Protein AF-A0A0C2G8K6-F1 (afdb_monomer_lite)

Organism: NCBI:txid51022

Radius of gyration: 17.22 Å; chains: 1; bounding box: 44×28×48 Å

Foldseek 3Di:
DQQLQVVLLVVLVVQCVPVNLPCCLQVVLLVLLLQLLVLCLVCLVVVDCVSVVVSVSSVSSSVNSLVSVLVVQLVPDDPVCSVVSSVVSVVVVVVVCVVVVVCCPCVHQVPPVRVSVVSVVSNVVSVVSVVVVVVVVVVCCVVPPPPDPD

Sequence (150 aa):
MMIGLVVGFLVMGYFMETFGTRNTAVLVRCSLGIVGSISMMI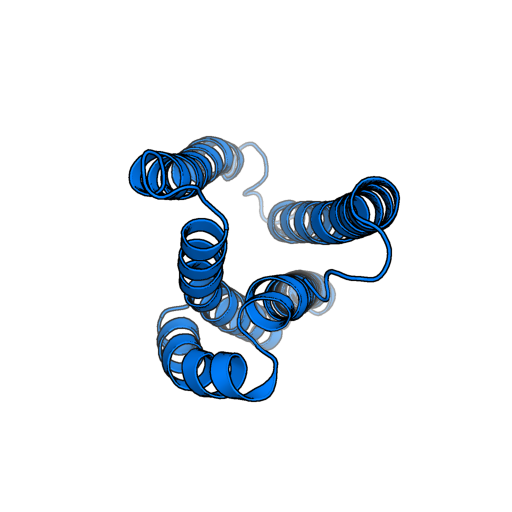SFATGRFEFFVLGHFISGVVGAFKVVLLIYVSECSPDDKRGLTSMVVNSGGVIAVLLATPVCVPGLIGSDRNWFILPATCGVVAAAHDHNEDEARAALKFYYGNNYDI

pLDDT: mean 76.35, std 10.33, range [44.78, 91.94]

Structure (mmCIF, N/CA/C/O backbone):
data_AF-A0A0C2G8K6-F1
#
_entry.id   AF-A0A0C2G8K6-F1
#
loop_
_atom_site.group_PDB
_atom_site.id
_atom_site.type_symbol
_atom_site.label_atom_id
_atom_site.label_alt_id
_atom_site.label_comp_id
_atom_site.label_asym_id
_atom_site.label_entity_id
_atom_site.label_seq_id
_atom_site.pdbx_PDB_ins_code
_atom_site.Cartn_x
_atom_site.Cartn_y
_atom_site.Cartn_z
_atom_site.occupancy
_atom_site.B_iso_or_equiv
_atom_site.auth_seq_id
_atom_site.auth_comp_id
_atom_site.auth_asym_id
_atom_site.auth_atom_id
_atom_site.pdbx_PDB_model_num
ATOM 1 N N . MET A 1 1 ? 3.474 8.449 11.033 1.00 73.81 1 MET A N 1
ATOM 2 C CA . MET A 1 1 ? 3.724 8.336 9.575 1.00 73.81 1 MET A CA 1
ATOM 3 C C . MET A 1 1 ? 4.975 9.089 9.122 1.00 73.81 1 MET A C 1
ATOM 5 O O . MET A 1 1 ? 5.821 8.452 8.517 1.00 73.81 1 MET A O 1
ATOM 9 N N . MET A 1 2 ? 5.152 10.381 9.441 1.00 85.75 2 MET A N 1
ATOM 10 C CA . MET A 1 2 ? 6.296 11.176 8.936 1.00 85.75 2 MET A CA 1
ATOM 11 C C . MET A 1 2 ? 7.677 10.596 9.275 1.00 85.75 2 MET A C 1
ATOM 13 O O . MET A 1 2 ? 8.549 10.560 8.418 1.00 85.75 2 MET A O 1
ATOM 17 N N . ILE A 1 3 ? 7.854 10.064 10.488 1.00 90.81 3 ILE A N 1
ATOM 18 C CA . ILE A 1 3 ? 9.120 9.439 10.905 1.00 90.81 3 ILE A CA 1
ATOM 19 C C . ILE A 1 3 ? 9.446 8.220 10.025 1.00 90.81 3 ILE A C 1
ATOM 21 O O . ILE A 1 3 ? 10.565 8.094 9.544 1.00 90.81 3 ILE A O 1
ATOM 25 N N . GLY A 1 4 ? 8.460 7.358 9.753 1.00 87.94 4 GLY A N 1
ATOM 26 C CA . GLY A 1 4 ? 8.644 6.197 8.874 1.00 87.94 4 GLY A CA 1
ATOM 27 C C . GLY A 1 4 ? 8.978 6.593 7.437 1.00 87.94 4 GLY A C 1
ATOM 28 O O . GLY A 1 4 ? 9.775 5.932 6.787 1.00 87.94 4 GLY A O 1
ATOM 29 N N . LEU A 1 5 ? 8.438 7.714 6.961 1.00 88.94 5 LEU A N 1
ATOM 30 C CA . LEU A 1 5 ? 8.729 8.243 5.630 1.00 88.94 5 LEU A CA 1
ATOM 31 C C . LEU A 1 5 ? 10.169 8.774 5.520 1.00 88.94 5 LEU A C 1
ATOM 33 O O . LEU A 1 5 ? 10.853 8.458 4.551 1.00 88.94 5 LEU A O 1
ATOM 37 N N . VAL A 1 6 ? 10.667 9.494 6.533 1.00 91.94 6 VAL A N 1
ATOM 38 C CA . VAL A 1 6 ? 12.075 9.942 6.585 1.00 91.94 6 VAL A CA 1
ATOM 39 C C . VAL A 1 6 ? 13.031 8.749 6.619 1.00 91.94 6 VAL A C 1
ATOM 41 O O . VAL A 1 6 ? 13.985 8.701 5.845 1.00 91.94 6 VAL A O 1
ATOM 44 N N . VAL A 1 7 ? 12.749 7.759 7.473 1.00 91.00 7 VAL A N 1
ATOM 45 C CA . VAL A 1 7 ? 13.544 6.522 7.547 1.00 91.00 7 VAL A CA 1
ATOM 46 C C . VAL A 1 7 ? 13.498 5.772 6.214 1.00 91.00 7 VAL A C 1
ATOM 48 O O . VAL A 1 7 ? 14.530 5.322 5.726 1.00 91.00 7 VAL A O 1
ATOM 51 N N . GLY A 1 8 ? 12.322 5.692 5.588 1.00 87.62 8 GLY A N 1
ATOM 52 C CA . GLY A 1 8 ? 12.142 5.052 4.291 1.00 87.62 8 GLY A CA 1
ATOM 53 C C . GLY A 1 8 ? 12.980 5.693 3.187 1.00 87.62 8 GLY A C 1
ATOM 54 O O . GLY A 1 8 ? 13.620 4.967 2.437 1.00 87.62 8 GLY A O 1
ATOM 55 N N . PHE A 1 9 ? 13.052 7.025 3.119 1.00 87.25 9 PHE A N 1
ATOM 56 C CA . PHE A 1 9 ? 13.897 7.713 2.134 1.00 87.25 9 PHE A CA 1
ATOM 57 C C . PHE A 1 9 ? 15.389 7.451 2.332 1.00 87.25 9 PHE A C 1
ATOM 59 O O . PHE A 1 9 ? 16.112 7.290 1.352 1.00 87.25 9 PHE A O 1
ATOM 66 N N . LEU A 1 10 ? 15.847 7.377 3.583 1.00 87.75 10 LEU A N 1
ATOM 67 C CA . LEU A 1 10 ? 17.248 7.089 3.888 1.00 87.75 10 LEU A CA 1
ATOM 68 C C . LEU A 1 10 ? 17.616 5.649 3.497 1.00 87.75 10 LEU A C 1
ATOM 70 O O . LEU A 1 10 ? 18.685 5.406 2.945 1.00 87.75 10 LEU A O 1
ATOM 74 N N . VAL A 1 11 ? 16.705 4.702 3.734 1.00 85.31 11 VAL A N 1
ATOM 75 C CA . VAL A 1 11 ? 16.904 3.276 3.435 1.00 85.31 11 VAL A CA 1
ATOM 76 C C . VAL A 1 11 ? 16.724 2.957 1.943 1.00 85.31 11 VAL A C 1
ATOM 78 O O . VAL A 1 11 ? 17.366 2.029 1.450 1.00 85.31 11 VAL A O 1
ATOM 81 N N . MET A 1 12 ? 15.901 3.716 1.203 1.00 81.31 12 MET A N 1
ATOM 82 C CA . MET A 1 12 ? 15.583 3.391 -0.196 1.00 81.31 12 MET A CA 1
ATOM 83 C C . MET A 1 12 ? 16.826 3.357 -1.092 1.00 81.31 12 MET A C 1
ATOM 85 O O . MET A 1 12 ? 16.933 2.465 -1.926 1.00 81.31 12 MET A O 1
ATOM 89 N N . GLY A 1 13 ? 17.766 4.295 -0.908 1.00 78.50 13 GLY A N 1
ATOM 90 C CA . GLY A 1 13 ? 18.962 4.400 -1.752 1.00 78.50 13 GLY A CA 1
ATOM 91 C C . GLY A 1 13 ? 19.841 3.155 -1.650 1.00 78.50 13 GLY A C 1
ATOM 92 O O . GLY A 1 13 ? 20.157 2.535 -2.660 1.00 78.50 13 GLY A O 1
ATOM 93 N N . TYR A 1 14 ? 20.109 2.711 -0.419 1.00 80.44 14 TYR A N 1
ATOM 94 C CA . TYR A 1 14 ? 20.888 1.500 -0.155 1.00 80.44 14 TYR A CA 1
ATOM 95 C C . TYR A 1 14 ? 20.243 0.243 -0.759 1.00 80.44 14 TYR A C 1
ATOM 97 O O . TYR A 1 14 ? 20.910 -0.618 -1.339 1.00 80.44 14 TYR A O 1
ATOM 105 N N . PHE A 1 15 ? 18.919 0.146 -0.644 1.00 74.62 15 PHE A N 1
ATOM 106 C CA . PHE A 1 15 ? 18.155 -0.972 -1.186 1.00 74.62 15 PHE A CA 1
ATOM 107 C C . PHE A 1 15 ? 18.149 -0.976 -2.723 1.00 74.62 15 PHE A C 1
ATOM 109 O O . PHE A 1 15 ? 18.308 -2.040 -3.322 1.00 74.62 15 PHE A O 1
ATOM 116 N N . MET A 1 16 ? 18.042 0.196 -3.360 1.00 72.06 16 MET A N 1
ATOM 117 C CA . MET A 1 16 ? 18.112 0.337 -4.820 1.00 72.06 16 MET A CA 1
ATOM 118 C C . MET A 1 16 ? 19.472 -0.092 -5.386 1.00 72.06 16 MET A C 1
ATOM 120 O O . MET A 1 16 ? 19.502 -0.749 -6.425 1.00 72.06 16 MET A O 1
ATOM 124 N N . GLU A 1 17 ? 20.575 0.234 -4.706 1.00 74.12 17 GLU A N 1
ATOM 125 C CA . GLU A 1 17 ? 21.929 -0.147 -5.137 1.00 74.12 17 GLU A CA 1
ATOM 126 C C . GLU A 1 17 ? 22.215 -1.646 -4.950 1.00 74.12 17 GLU A C 1
ATOM 128 O O . GLU A 1 17 ? 22.916 -2.245 -5.762 1.00 74.12 17 GLU A O 1
ATOM 133 N N . THR A 1 18 ? 21.657 -2.270 -3.907 1.00 70.75 18 THR A N 1
ATOM 134 C CA . THR A 1 18 ? 21.985 -3.663 -3.543 1.00 70.75 18 THR A CA 1
ATOM 135 C C . THR A 1 18 ? 21.126 -4.698 -4.276 1.00 70.75 18 THR A C 1
ATOM 137 O O . THR A 1 18 ? 21.628 -5.741 -4.687 1.00 70.75 18 THR A O 1
ATOM 140 N N . PHE A 1 19 ? 19.826 -4.437 -4.434 1.00 60.72 19 PHE A N 1
ATOM 141 C CA . PHE A 1 19 ? 18.854 -5.405 -4.970 1.00 60.72 19 PHE A CA 1
ATOM 142 C C . PHE A 1 19 ? 18.355 -5.050 -6.382 1.00 60.72 19 PHE A C 1
ATOM 144 O O . PHE A 1 19 ? 17.510 -5.756 -6.938 1.00 60.72 19 PHE A O 1
ATOM 151 N N . GLY A 1 20 ? 18.869 -3.959 -6.962 1.00 61.53 20 GLY A N 1
ATOM 152 C CA . GLY A 1 20 ? 18.409 -3.402 -8.231 1.00 61.53 20 GLY A CA 1
ATOM 153 C C . GLY A 1 20 ? 17.070 -2.673 -8.095 1.00 61.53 20 GLY A C 1
ATOM 154 O O . GLY A 1 20 ? 16.247 -2.975 -7.225 1.00 61.53 20 GLY A O 1
ATOM 155 N N . THR A 1 21 ? 16.819 -1.695 -8.966 1.00 62.31 21 THR A N 1
ATOM 156 C CA . THR A 1 21 ? 15.619 -0.844 -8.897 1.00 62.31 21 THR A CA 1
ATOM 157 C C . THR A 1 21 ? 14.319 -1.638 -9.029 1.00 62.31 21 THR A C 1
ATOM 159 O O . THR A 1 21 ? 13.353 -1.333 -8.332 1.00 62.31 21 THR A O 1
ATOM 162 N N . ARG A 1 22 ? 14.293 -2.708 -9.833 1.00 61.00 22 ARG A N 1
ATOM 163 C CA . ARG A 1 22 ? 13.074 -3.486 -10.096 1.00 61.00 22 ARG A CA 1
ATOM 164 C C . ARG A 1 22 ? 12.605 -4.338 -8.922 1.00 61.00 22 ARG A C 1
ATOM 166 O O . ARG A 1 22 ? 11.462 -4.211 -8.484 1.00 61.00 22 ARG A O 1
ATOM 173 N N . ASN A 1 23 ? 13.461 -5.234 -8.430 1.00 60.88 23 ASN A N 1
ATOM 174 C CA . ASN A 1 23 ? 13.072 -6.181 -7.382 1.00 60.88 23 ASN A CA 1
ATOM 175 C C . ASN A 1 23 ? 12.790 -5.452 -6.062 1.00 60.88 23 ASN A C 1
ATOM 177 O O . ASN A 1 23 ? 11.876 -5.809 -5.323 1.00 60.88 23 ASN A O 1
ATOM 181 N N . THR A 1 24 ? 13.514 -4.364 -5.822 1.00 63.03 24 THR A N 1
ATOM 182 C CA . THR A 1 24 ? 13.357 -3.508 -4.650 1.00 63.03 24 THR A CA 1
ATOM 183 C C . THR A 1 24 ? 12.075 -2.683 -4.678 1.00 63.03 24 THR A C 1
ATOM 185 O O . THR A 1 24 ? 11.367 -2.614 -3.677 1.00 63.03 24 THR A O 1
ATOM 188 N N . ALA A 1 25 ? 11.747 -2.045 -5.807 1.00 63.44 25 ALA A N 1
ATOM 189 C CA . ALA A 1 25 ? 10.576 -1.170 -5.886 1.00 63.44 25 ALA A CA 1
ATOM 190 C C . ALA A 1 25 ? 9.264 -1.923 -5.652 1.00 63.44 25 ALA A C 1
ATOM 192 O O . ALA A 1 25 ? 8.315 -1.363 -5.100 1.00 63.44 25 ALA A O 1
ATOM 193 N N . VAL A 1 26 ? 9.221 -3.177 -6.100 1.00 67.12 26 VAL A N 1
ATOM 194 C CA . VAL A 1 26 ? 7.999 -3.973 -6.164 1.00 67.12 26 VAL A CA 1
ATOM 195 C C . VAL A 1 26 ? 7.911 -4.936 -4.980 1.00 67.12 26 VAL A C 1
ATOM 197 O O . VAL A 1 26 ? 7.019 -4.799 -4.145 1.00 67.12 26 VAL A O 1
ATOM 200 N N . LEU A 1 27 ? 8.883 -5.838 -4.821 1.00 71.62 27 LEU A N 1
ATOM 201 C CA . LEU A 1 27 ? 8.808 -6.931 -3.844 1.00 71.62 27 LEU A CA 1
ATOM 202 C C . LEU A 1 27 ? 8.963 -6.426 -2.400 1.00 71.62 27 LEU A C 1
ATOM 204 O O . LEU A 1 27 ? 8.198 -6.803 -1.509 1.00 71.62 27 LEU A O 1
ATOM 208 N N . VAL A 1 28 ? 9.902 -5.504 -2.157 1.00 78.31 28 VAL A N 1
ATOM 209 C CA . VAL A 1 28 ? 10.089 -4.900 -0.821 1.00 78.31 28 VAL A CA 1
ATOM 210 C C . VAL A 1 28 ? 8.884 -4.037 -0.450 1.00 78.31 28 VAL A C 1
ATOM 212 O O . VAL A 1 28 ? 8.437 -4.040 0.694 1.00 78.31 28 VAL A O 1
ATOM 215 N N . ARG A 1 29 ? 8.285 -3.338 -1.417 1.00 79.62 29 ARG A N 1
ATOM 216 C CA . ARG A 1 29 ? 7.093 -2.528 -1.163 1.00 79.62 29 ARG A CA 1
ATOM 217 C C . ARG A 1 29 ? 5.868 -3.383 -0.830 1.00 79.62 29 ARG A C 1
ATOM 219 O O . ARG A 1 29 ? 5.174 -3.063 0.137 1.00 79.62 29 ARG A O 1
ATOM 226 N N . CYS A 1 30 ? 5.590 -4.426 -1.613 1.00 77.75 30 CYS A N 1
ATOM 227 C CA . CYS A 1 30 ? 4.441 -5.310 -1.393 1.00 77.75 30 CYS A CA 1
ATOM 228 C C . CYS A 1 30 ? 4.564 -6.043 -0.054 1.00 77.75 30 CYS A C 1
ATOM 230 O O . CYS A 1 30 ? 3.638 -5.996 0.758 1.00 77.75 30 CYS A O 1
ATOM 232 N N . SER A 1 31 ? 5.741 -6.602 0.243 1.00 82.81 31 SER A N 1
ATOM 233 C CA . SER A 1 31 ? 6.000 -7.268 1.526 1.00 82.81 31 SER A CA 1
ATOM 234 C C . SER A 1 31 ? 5.853 -6.321 2.725 1.00 82.81 31 SER A C 1
ATOM 236 O O . SER A 1 31 ? 5.139 -6.648 3.674 1.00 82.81 31 SER A O 1
ATOM 238 N N . LEU A 1 32 ? 6.422 -5.109 2.675 1.00 84.31 32 LEU A N 1
ATOM 239 C CA . LEU A 1 32 ? 6.238 -4.106 3.734 1.00 84.31 32 LEU A CA 1
ATOM 240 C C . LEU A 1 32 ? 4.772 -3.656 3.873 1.00 84.31 32 LEU A C 1
ATOM 242 O O . LEU A 1 32 ? 4.311 -3.399 4.986 1.00 84.31 32 LEU A O 1
ATOM 246 N N . GLY A 1 33 ? 4.023 -3.585 2.769 1.00 83.81 33 GLY A N 1
ATOM 247 C CA . GLY A 1 33 ? 2.591 -3.276 2.772 1.00 83.81 33 GLY A CA 1
ATOM 248 C C . GLY A 1 33 ? 1.758 -4.343 3.484 1.00 83.81 33 GLY A C 1
ATOM 249 O O . GLY A 1 33 ? 0.921 -4.009 4.328 1.00 83.81 33 GLY A O 1
ATOM 250 N N . ILE A 1 34 ? 2.035 -5.618 3.204 1.00 84.88 34 ILE A N 1
ATOM 251 C CA . ILE A 1 34 ? 1.376 -6.763 3.847 1.00 84.88 34 ILE A CA 1
ATOM 252 C C . ILE A 1 34 ? 1.692 -6.781 5.347 1.00 84.88 34 ILE A C 1
ATOM 254 O O . ILE A 1 34 ? 0.776 -6.850 6.167 1.00 84.88 34 ILE A O 1
ATOM 258 N N . VAL A 1 35 ? 2.966 -6.626 5.726 1.00 88.12 35 VAL A N 1
ATOM 259 C CA . VAL A 1 35 ? 3.376 -6.572 7.141 1.00 88.12 35 VAL A CA 1
ATOM 260 C C . VAL A 1 35 ? 2.714 -5.391 7.863 1.00 88.12 35 VAL A C 1
ATOM 262 O O . VAL A 1 35 ? 2.218 -5.547 8.981 1.00 88.12 35 VAL A O 1
ATOM 265 N N . GLY A 1 36 ? 2.637 -4.224 7.216 1.00 85.12 36 GLY A N 1
ATOM 266 C CA . GLY A 1 36 ? 1.945 -3.050 7.749 1.00 85.12 36 GLY A CA 1
ATOM 267 C C . GLY A 1 36 ? 0.457 -3.309 8.002 1.00 85.12 36 GLY A C 1
ATOM 268 O O . GLY A 1 36 ? -0.033 -3.029 9.098 1.00 85.12 36 GLY A O 1
ATOM 269 N N . SER A 1 37 ? -0.244 -3.911 7.040 1.00 84.75 37 SER A N 1
ATOM 270 C CA . SER A 1 37 ? -1.660 -4.281 7.177 1.00 84.75 37 SER A CA 1
ATOM 271 C C . SER A 1 37 ? -1.884 -5.292 8.310 1.00 84.75 37 SER A C 1
ATOM 273 O O . SER A 1 37 ? -2.703 -5.045 9.200 1.00 84.75 37 SER A O 1
ATOM 275 N N . ILE A 1 38 ? -1.089 -6.367 8.359 1.00 86.69 38 ILE A N 1
ATOM 276 C CA . ILE A 1 38 ? -1.181 -7.400 9.402 1.00 86.69 38 ILE A CA 1
ATOM 277 C C . ILE A 1 38 ? -0.932 -6.800 10.792 1.00 86.69 38 ILE A C 1
ATOM 279 O O . ILE A 1 38 ? -1.654 -7.113 11.738 1.00 86.69 38 ILE A O 1
ATOM 283 N N . SER A 1 39 ? 0.043 -5.897 10.929 1.00 84.69 39 SER A N 1
ATOM 284 C CA . SER A 1 39 ? 0.330 -5.247 12.215 1.00 84.69 39 SER A CA 1
ATOM 285 C C . SER A 1 39 ? -0.835 -4.376 12.713 1.00 84.69 39 SER A C 1
ATOM 287 O O . SER A 1 39 ? -1.174 -4.421 13.897 1.00 84.69 39 SER A O 1
ATOM 289 N N . MET A 1 40 ? -1.523 -3.660 11.813 1.00 83.69 40 MET A N 1
ATOM 290 C CA . MET A 1 40 ? -2.739 -2.911 12.157 1.00 83.69 40 MET A CA 1
ATOM 291 C C . MET A 1 40 ? -3.901 -3.844 12.512 1.00 83.69 40 MET A C 1
ATOM 293 O O . MET A 1 40 ? -4.651 -3.563 13.448 1.00 83.69 40 MET A O 1
ATOM 297 N N . MET A 1 41 ? -4.024 -4.975 11.814 1.00 83.19 41 MET A N 1
ATOM 298 C CA . MET A 1 41 ? -5.034 -5.994 12.101 1.00 83.19 41 MET A CA 1
ATOM 299 C C . MET A 1 41 ? -4.833 -6.623 13.492 1.00 83.19 41 MET A C 1
ATOM 301 O O . MET A 1 41 ? -5.775 -6.727 14.281 1.00 83.19 41 MET A O 1
ATOM 305 N N . ILE A 1 42 ? -3.593 -6.973 13.840 1.00 84.12 42 ILE A N 1
ATOM 306 C CA . ILE A 1 42 ? -3.229 -7.538 15.150 1.00 84.12 42 ILE A CA 1
ATOM 307 C C . ILE A 1 42 ? -3.494 -6.550 16.294 1.00 84.12 42 ILE A C 1
ATOM 309 O O . ILE A 1 42 ? -3.865 -6.966 17.397 1.00 84.12 42 ILE A O 1
ATOM 313 N N . SER A 1 43 ? -3.364 -5.244 16.044 1.00 83.94 43 SER A N 1
ATOM 314 C CA . SER A 1 43 ? -3.693 -4.225 17.043 1.00 83.94 43 SER A CA 1
ATOM 315 C C . SER A 1 43 ? -5.164 -4.275 17.465 1.00 83.94 43 SER A C 1
ATOM 317 O O . SER A 1 43 ? -5.446 -4.191 18.660 1.00 83.94 43 SER A O 1
ATOM 319 N N . PHE A 1 44 ? -6.086 -4.505 16.523 1.00 77.56 44 PHE A N 1
ATOM 320 C CA . PHE A 1 44 ? -7.508 -4.667 16.839 1.00 77.56 44 PHE A CA 1
ATOM 321 C C . PHE A 1 44 ? -7.771 -5.926 17.676 1.00 77.56 44 PHE A C 1
ATOM 323 O O . PHE A 1 44 ? -8.527 -5.872 18.641 1.00 77.56 44 PHE A O 1
ATOM 330 N N . ALA A 1 45 ? -7.104 -7.041 17.360 1.00 78.50 45 ALA A N 1
ATOM 331 C CA . ALA A 1 45 ? -7.264 -8.296 18.099 1.00 78.50 45 ALA A CA 1
ATOM 332 C C . ALA A 1 45 ? -6.702 -8.233 19.533 1.00 78.50 45 ALA A C 1
ATOM 334 O O . ALA A 1 45 ? -7.244 -8.860 20.439 1.00 78.50 45 ALA A O 1
ATOM 335 N N . THR A 1 46 ? -5.620 -7.477 19.743 1.00 79.88 46 THR A N 1
ATOM 336 C CA . THR A 1 46 ? -4.892 -7.437 21.028 1.00 79.88 46 THR A CA 1
ATOM 337 C C . THR A 1 46 ? -5.283 -6.231 21.893 1.00 79.88 46 THR A C 1
ATOM 339 O O . THR A 1 46 ? -4.939 -6.179 23.072 1.00 79.88 46 THR A O 1
ATOM 342 N N . GLY A 1 47 ? -5.955 -5.224 21.322 1.00 75.06 47 GLY A N 1
ATOM 343 C CA . GLY A 1 47 ? -6.297 -3.969 22.007 1.00 75.06 47 GLY A CA 1
ATOM 344 C C . GLY A 1 47 ? -5.081 -3.138 22.447 1.00 75.06 47 GLY A C 1
ATOM 345 O O . GLY A 1 47 ? -5.203 -2.240 23.276 1.00 75.06 47 GLY A O 1
ATOM 346 N N . ARG A 1 48 ? -3.886 -3.448 21.927 1.00 84.94 48 ARG A N 1
ATOM 347 C CA . ARG A 1 48 ? -2.614 -2.789 22.266 1.00 84.94 48 ARG A CA 1
ATOM 348 C C . ARG A 1 48 ? -2.314 -1.694 21.247 1.00 84.94 48 ARG A C 1
ATOM 350 O O . ARG A 1 48 ? -2.241 -1.964 20.045 1.00 84.94 48 ARG A O 1
ATOM 357 N N . PHE A 1 49 ? -2.070 -0.480 21.738 1.00 84.75 49 PHE A N 1
ATOM 358 C CA . PHE A 1 49 ? -1.778 0.687 20.897 1.00 84.75 49 PHE A CA 1
ATOM 359 C C . PHE A 1 49 ? -0.409 0.604 20.196 1.00 84.75 49 PHE A C 1
ATOM 361 O O . PHE A 1 49 ? -0.215 1.211 19.148 1.00 84.75 49 PHE A O 1
ATOM 368 N N . GLU A 1 50 ? 0.542 -0.162 20.737 1.00 89.12 50 GLU A N 1
ATOM 369 C CA . GLU A 1 50 ? 1.905 -0.273 20.195 1.00 89.12 50 GLU A CA 1
ATOM 370 C C . GLU A 1 50 ? 1.905 -0.817 18.759 1.00 89.12 50 GLU A C 1
ATOM 372 O O . GLU A 1 50 ? 2.551 -0.258 17.873 1.00 89.12 50 GLU A O 1
ATOM 377 N N . PHE A 1 51 ? 1.096 -1.848 18.495 1.00 85.12 51 PHE A N 1
ATOM 378 C CA . PHE A 1 51 ? 0.944 -2.426 17.158 1.00 85.12 51 PHE A CA 1
ATOM 379 C C . PHE A 1 51 ? 0.284 -1.460 16.166 1.00 85.12 51 PHE A C 1
ATOM 381 O O . PHE A 1 51 ? 0.643 -1.448 14.989 1.00 85.12 51 PHE A O 1
ATOM 388 N N . PHE A 1 52 ? -0.620 -0.597 16.637 1.00 85.38 52 PHE A N 1
ATOM 389 C CA . PHE A 1 52 ? -1.226 0.448 15.810 1.00 85.38 52 PHE A CA 1
ATOM 390 C C . PHE A 1 52 ? -0.179 1.476 15.360 1.00 85.38 52 PHE A C 1
ATOM 392 O O . PHE A 1 52 ? -0.102 1.833 14.180 1.00 85.38 52 PHE A O 1
ATOM 399 N N . VAL A 1 53 ? 0.676 1.917 16.289 1.00 89.19 53 VAL A N 1
ATOM 400 C CA . VAL A 1 53 ? 1.765 2.862 15.999 1.00 89.19 53 VAL A CA 1
ATOM 401 C C . VAL A 1 53 ? 2.790 2.239 15.049 1.00 89.19 53 VAL A C 1
ATOM 403 O O . VAL A 1 53 ? 3.202 2.896 14.089 1.00 89.19 53 VAL A O 1
ATOM 406 N N . LEU A 1 54 ? 3.155 0.970 15.262 1.00 89.44 54 LEU A N 1
ATOM 407 C CA . LEU A 1 54 ? 4.056 0.228 14.374 1.00 89.44 54 LEU A CA 1
ATOM 408 C C . LEU A 1 54 ? 3.495 0.110 12.953 1.00 89.44 54 LEU A C 1
ATOM 410 O O . LEU A 1 54 ? 4.214 0.385 11.994 1.00 89.44 54 LEU A O 1
ATOM 414 N N . GLY A 1 55 ? 2.207 -0.196 12.795 1.00 86.81 55 GLY A N 1
ATOM 415 C CA . GLY A 1 55 ? 1.582 -0.252 11.474 1.00 86.81 55 GLY A CA 1
ATOM 416 C C . GLY A 1 55 ? 1.625 1.084 10.733 1.00 86.81 55 GLY A C 1
ATOM 417 O O . GLY A 1 55 ? 1.982 1.136 9.555 1.00 86.81 55 GLY A O 1
ATOM 418 N N . HIS A 1 56 ? 1.357 2.196 11.423 1.00 88.00 56 HIS A N 1
ATOM 419 C CA . HIS A 1 56 ? 1.487 3.536 10.835 1.00 88.00 56 HIS A CA 1
ATOM 420 C C . HIS A 1 56 ? 2.937 3.945 10.552 1.00 88.00 56 HIS A C 1
ATOM 422 O O . HIS A 1 56 ? 3.183 4.792 9.684 1.00 88.00 56 HIS A O 1
ATOM 428 N N . PHE A 1 57 ? 3.900 3.394 11.288 1.00 91.38 57 PHE A N 1
ATOM 429 C CA . PHE A 1 57 ? 5.316 3.577 11.000 1.00 91.38 57 PHE A CA 1
ATOM 430 C C . PHE A 1 57 ? 5.699 2.847 9.707 1.00 91.38 57 PHE A C 1
ATOM 432 O O . PHE A 1 57 ? 6.203 3.490 8.785 1.00 91.38 57 PHE A O 1
ATOM 439 N N . ILE A 1 58 ? 5.357 1.560 9.590 1.00 89.94 58 ILE A N 1
ATOM 440 C CA . ILE A 1 58 ? 5.629 0.733 8.402 1.00 89.94 58 ILE A CA 1
ATOM 441 C C . ILE A 1 58 ? 4.919 1.299 7.166 1.00 89.94 58 ILE A C 1
ATOM 443 O O . ILE A 1 58 ? 5.533 1.444 6.113 1.00 89.94 58 ILE A O 1
ATOM 447 N N . SER A 1 59 ? 3.660 1.723 7.299 1.00 86.50 59 SER A N 1
ATOM 448 C CA . SER A 1 59 ? 2.923 2.394 6.219 1.00 86.50 59 SER A CA 1
ATOM 449 C C . SER A 1 59 ? 3.621 3.681 5.741 1.00 86.50 59 SER A C 1
ATOM 451 O O . SER A 1 59 ? 3.634 3.976 4.547 1.00 86.50 59 SER A O 1
ATOM 453 N N . GLY A 1 60 ? 4.274 4.417 6.650 1.00 87.69 60 GLY A N 1
ATOM 454 C CA . GLY A 1 60 ? 5.119 5.561 6.295 1.00 87.69 60 GLY A CA 1
ATOM 455 C C . GLY A 1 60 ? 6.339 5.166 5.455 1.00 87.69 60 GLY A C 1
ATOM 456 O O . GLY A 1 60 ? 6.626 5.831 4.462 1.00 87.69 60 GLY A O 1
ATOM 457 N N . VAL A 1 61 ? 7.006 4.060 5.807 1.00 88.75 61 VAL A N 1
ATOM 458 C CA . VAL A 1 61 ? 8.143 3.511 5.044 1.00 88.75 61 VAL A CA 1
ATOM 459 C C . VAL A 1 61 ? 7.697 3.090 3.639 1.00 88.75 61 VAL A C 1
ATOM 461 O O . VAL A 1 61 ? 8.325 3.474 2.655 1.00 88.75 61 VAL A O 1
ATOM 464 N N . VAL A 1 62 ? 6.564 2.389 3.520 1.00 87.56 62 VAL A N 1
ATOM 465 C CA . VAL A 1 62 ? 5.958 2.010 2.225 1.00 87.56 62 VAL A CA 1
ATOM 466 C C . VAL A 1 62 ? 5.675 3.243 1.356 1.00 87.56 62 VAL A C 1
ATOM 468 O O . VAL A 1 62 ? 5.855 3.203 0.137 1.00 87.56 62 VAL A O 1
ATOM 471 N N . GLY A 1 63 ? 5.277 4.358 1.976 1.00 84.75 63 GLY A N 1
ATOM 472 C CA . GLY A 1 63 ? 5.084 5.640 1.299 1.00 84.75 63 GLY A CA 1
ATOM 473 C C . GLY A 1 63 ? 6.345 6.161 0.601 1.00 84.75 63 GLY A C 1
ATOM 474 O O . GLY A 1 63 ? 6.244 6.655 -0.520 1.00 84.75 63 GLY A O 1
ATOM 475 N N . ALA A 1 64 ? 7.528 5.995 1.201 1.00 86.50 64 ALA A N 1
ATOM 476 C CA . ALA A 1 64 ? 8.797 6.382 0.575 1.00 86.50 64 ALA A CA 1
ATOM 477 C C . ALA A 1 64 ? 9.113 5.513 -0.657 1.00 86.50 64 ALA A C 1
ATOM 479 O O . ALA A 1 64 ? 9.467 6.029 -1.718 1.00 86.50 64 ALA A O 1
ATOM 480 N N . PHE A 1 65 ? 8.864 4.202 -0.570 1.00 82.94 65 PHE A N 1
ATOM 481 C CA . PHE A 1 65 ? 9.057 3.265 -1.686 1.00 82.94 65 PHE A CA 1
ATOM 482 C C . PHE A 1 65 ? 8.131 3.534 -2.886 1.00 82.94 65 PHE A C 1
ATOM 484 O O . PHE A 1 65 ? 8.414 3.092 -4.001 1.00 82.94 65 PHE A O 1
ATOM 491 N N . LYS A 1 66 ? 7.053 4.316 -2.721 1.00 80.00 66 LYS A N 1
ATOM 492 C CA . LYS A 1 66 ? 6.233 4.780 -3.853 1.00 80.00 66 LYS A CA 1
ATOM 493 C C . LYS A 1 66 ? 7.036 5.628 -4.844 1.00 80.00 66 LYS A C 1
ATOM 495 O O . LYS A 1 66 ? 6.755 5.556 -6.038 1.00 80.00 66 LYS A O 1
ATOM 500 N N . VAL A 1 67 ? 8.033 6.381 -4.377 1.00 82.31 67 VAL A N 1
ATOM 501 C CA . VAL A 1 67 ? 8.916 7.173 -5.249 1.00 82.31 67 VAL A CA 1
ATOM 502 C C . VAL A 1 67 ? 9.803 6.261 -6.095 1.00 82.31 67 VAL A C 1
ATOM 504 O O . VAL A 1 67 ? 9.931 6.483 -7.294 1.00 82.31 67 VAL A O 1
ATOM 507 N N . VAL A 1 68 ? 10.325 5.180 -5.510 1.00 80.25 68 VAL A N 1
ATOM 508 C CA . VAL A 1 68 ? 11.121 4.176 -6.236 1.00 80.25 68 VAL A CA 1
ATOM 509 C C . VAL A 1 68 ? 10.303 3.529 -7.357 1.00 80.25 68 VAL A C 1
ATOM 511 O O . VAL A 1 68 ? 10.801 3.362 -8.465 1.00 80.25 68 VAL A O 1
ATOM 514 N N . LEU A 1 69 ? 9.018 3.244 -7.114 1.00 76.50 69 LEU A N 1
ATOM 515 C CA . LEU A 1 69 ? 8.121 2.719 -8.148 1.00 76.50 69 LEU A CA 1
ATOM 516 C C . LEU A 1 69 ? 7.921 3.707 -9.309 1.00 76.50 69 LEU A C 1
ATOM 518 O O . LEU A 1 69 ? 7.868 3.283 -10.459 1.00 76.50 69 LEU A O 1
ATOM 522 N N . LEU A 1 70 ? 7.848 5.015 -9.038 1.00 77.19 70 LEU A N 1
ATOM 523 C CA . LEU A 1 70 ? 7.784 6.028 -10.100 1.00 77.19 70 LEU A CA 1
ATOM 524 C C . LEU A 1 70 ? 9.072 6.068 -10.929 1.00 77.19 70 LEU A C 1
ATOM 526 O O . LEU A 1 70 ? 8.993 6.162 -12.153 1.00 77.19 70 LEU A O 1
ATOM 530 N N . ILE A 1 71 ? 10.234 5.958 -10.278 1.00 81.19 71 ILE A N 1
ATOM 531 C CA . ILE A 1 71 ? 11.535 5.892 -10.957 1.00 81.19 71 ILE A CA 1
ATOM 532 C C . ILE A 1 71 ? 11.579 4.654 -11.856 1.00 81.19 71 ILE A C 1
ATOM 534 O O . ILE A 1 71 ? 11.787 4.789 -13.058 1.00 81.19 71 ILE A O 1
ATOM 538 N N . TYR A 1 72 ? 11.259 3.477 -11.320 1.00 76.00 72 TYR A N 1
ATOM 539 C CA . TYR A 1 72 ? 11.237 2.229 -12.082 1.00 76.00 72 TYR A CA 1
ATOM 540 C C . TYR A 1 72 ? 10.285 2.289 -13.294 1.00 76.00 72 TYR A C 1
ATOM 542 O O . TYR A 1 72 ? 10.664 1.960 -14.417 1.00 76.00 72 TYR A O 1
ATOM 550 N N . VAL A 1 73 ? 9.059 2.789 -13.106 1.00 74.38 73 VAL A N 1
ATOM 551 C CA . VAL A 1 73 ? 8.093 2.965 -14.205 1.00 74.38 73 VAL A CA 1
ATOM 552 C C . VAL A 1 73 ? 8.610 3.948 -15.261 1.00 74.38 73 VAL A C 1
ATOM 554 O O . VAL A 1 73 ? 8.365 3.759 -16.457 1.00 74.38 73 VAL A O 1
ATOM 557 N N . SER A 1 74 ? 9.334 4.989 -14.843 1.00 75.19 74 SER A N 1
ATOM 558 C CA . SER A 1 74 ? 9.965 5.928 -15.769 1.00 75.19 74 SER A CA 1
ATOM 559 C C . SER A 1 74 ? 11.139 5.300 -16.525 1.00 75.19 74 SER A C 1
ATOM 561 O O . SER A 1 74 ? 11.305 5.597 -17.704 1.00 75.19 74 SER A O 1
ATOM 563 N N . GLU A 1 75 ? 11.902 4.385 -15.921 1.00 75.38 75 GLU A N 1
ATOM 564 C CA . GLU A 1 75 ? 12.970 3.635 -16.596 1.00 75.38 75 GLU A CA 1
ATOM 565 C C . GLU A 1 75 ? 12.420 2.690 -17.674 1.00 75.38 75 GLU A C 1
ATOM 567 O O . GLU A 1 75 ? 12.985 2.629 -18.762 1.00 75.38 75 GLU A O 1
ATOM 572 N N . CYS A 1 76 ? 11.283 2.032 -17.423 1.00 70.06 76 CYS A N 1
ATOM 573 C CA . CYS A 1 76 ? 10.647 1.127 -18.391 1.00 70.06 76 CYS A CA 1
ATOM 574 C C . CYS A 1 76 ? 9.840 1.829 -19.498 1.00 70.06 76 CYS A C 1
ATOM 576 O O . CYS A 1 76 ? 9.497 1.199 -20.498 1.00 70.06 76 CYS A O 1
ATOM 578 N N . SER A 1 77 ? 9.474 3.101 -19.319 1.00 69.19 77 SER A N 1
ATOM 579 C CA . SER A 1 77 ? 8.629 3.821 -20.280 1.00 69.19 77 SER A CA 1
ATOM 580 C C . SER A 1 77 ? 9.448 4.376 -21.454 1.00 69.19 77 SER A C 1
ATOM 582 O O . SER A 1 77 ? 10.518 4.938 -21.221 1.00 69.19 77 SER A O 1
ATOM 584 N N . PRO A 1 78 ? 8.940 4.307 -22.702 1.00 70.38 78 PRO A N 1
ATOM 585 C CA . PRO A 1 78 ? 9.613 4.895 -23.861 1.00 70.38 78 PRO A CA 1
ATOM 586 C C . PRO A 1 78 ? 9.762 6.412 -23.690 1.00 70.38 78 PRO A C 1
ATOM 588 O O . PRO A 1 78 ? 8.831 7.060 -23.203 1.00 70.38 78 PRO A O 1
ATOM 591 N N . ASP A 1 79 ? 10.904 6.970 -24.111 1.00 71.62 79 ASP A N 1
ATOM 592 C CA . ASP A 1 79 ? 11.294 8.371 -23.866 1.00 71.62 79 ASP A CA 1
ATOM 593 C C . ASP A 1 79 ? 10.211 9.400 -24.212 1.00 71.62 79 ASP A C 1
ATOM 595 O O . ASP A 1 79 ? 9.977 10.339 -23.455 1.00 71.62 79 ASP A O 1
ATOM 599 N N . ASP A 1 80 ? 9.464 9.153 -25.285 1.00 72.88 80 ASP A N 1
ATOM 600 C CA . ASP A 1 80 ? 8.399 10.028 -25.779 1.00 72.88 80 ASP A CA 1
ATOM 601 C C . ASP A 1 80 ? 7.174 10.116 -24.837 1.00 72.88 80 ASP A C 1
ATOM 603 O O . ASP A 1 80 ? 6.431 11.096 -24.848 1.00 72.88 80 ASP A O 1
ATOM 607 N N . LYS A 1 81 ? 6.956 9.110 -23.971 1.00 74.31 81 LYS A N 1
ATOM 608 C CA . LYS A 1 81 ? 5.765 9.002 -23.097 1.00 74.31 81 LYS A CA 1
ATOM 609 C C . LYS A 1 81 ? 6.075 8.890 -21.602 1.00 74.31 81 LYS A C 1
ATOM 611 O O . LYS A 1 81 ? 5.147 8.729 -20.809 1.00 74.31 81 LYS A O 1
ATOM 616 N N . ARG A 1 82 ? 7.340 9.029 -21.183 1.00 75.31 82 ARG A N 1
ATOM 617 C CA . ARG A 1 82 ? 7.763 8.922 -19.767 1.00 75.31 82 ARG A CA 1
ATOM 618 C C . ARG A 1 82 ? 6.954 9.808 -18.817 1.00 75.31 82 ARG A C 1
ATOM 620 O O . ARG A 1 82 ? 6.541 9.363 -17.744 1.00 75.31 82 ARG A O 1
ATOM 627 N N . GLY A 1 83 ? 6.701 11.053 -19.224 1.00 77.75 83 GLY A N 1
ATOM 628 C CA . GLY A 1 83 ? 5.936 12.014 -18.425 1.00 77.75 83 GLY A CA 1
ATOM 629 C C . GLY A 1 83 ? 4.486 11.580 -18.197 1.00 77.75 83 GLY A C 1
ATOM 630 O O . GLY A 1 83 ? 3.973 11.701 -17.083 1.00 77.75 83 GLY A O 1
ATOM 631 N N . LEU A 1 84 ? 3.850 10.999 -19.221 1.00 78.19 84 LEU A N 1
ATOM 632 C CA . LEU A 1 84 ? 2.470 10.519 -19.138 1.00 78.19 84 LEU A CA 1
ATOM 633 C C . LEU A 1 84 ? 2.347 9.339 -18.172 1.00 78.19 84 LEU A C 1
ATOM 635 O O . LEU A 1 84 ? 1.443 9.339 -17.339 1.00 78.19 84 LEU A O 1
ATOM 639 N N . THR A 1 85 ? 3.267 8.371 -18.215 1.00 79.00 85 THR A N 1
ATOM 640 C CA . THR A 1 85 ? 3.197 7.204 -17.322 1.00 79.00 85 THR A CA 1
ATOM 641 C C . THR A 1 85 ? 3.327 7.605 -15.849 1.00 79.00 85 THR A C 1
ATOM 643 O O . THR A 1 85 ? 2.547 7.149 -15.012 1.00 79.00 85 THR A O 1
ATOM 646 N N . SER A 1 86 ? 4.248 8.519 -15.523 1.00 78.25 86 SER A N 1
ATOM 647 C CA . SER A 1 86 ? 4.405 9.032 -14.152 1.00 78.25 86 SER A CA 1
ATOM 648 C C . SER A 1 86 ? 3.163 9.803 -13.677 1.00 78.25 86 SER A C 1
ATOM 650 O O . SER A 1 86 ? 2.673 9.593 -12.561 1.00 78.25 86 SER A O 1
ATOM 652 N N . MET A 1 87 ? 2.577 10.629 -14.553 1.00 83.06 87 MET A N 1
ATOM 653 C CA . MET A 1 87 ? 1.328 11.338 -14.263 1.00 83.06 87 MET A CA 1
ATOM 654 C C . MET A 1 87 ? 0.149 10.392 -14.025 1.00 83.06 87 MET A C 1
ATOM 656 O O . MET A 1 87 ? -0.646 10.651 -13.119 1.00 83.06 87 MET A O 1
ATOM 660 N N . VAL A 1 88 ? 0.034 9.297 -14.783 1.00 85.06 88 VAL A N 1
ATOM 661 C CA . VAL A 1 88 ? -1.030 8.296 -14.601 1.00 85.06 88 VAL A CA 1
ATOM 662 C C . VAL A 1 88 ? -0.895 7.601 -13.246 1.00 85.06 88 VAL A C 1
ATOM 664 O O . VAL A 1 88 ? -1.882 7.502 -12.517 1.00 85.06 88 VAL A O 1
ATOM 667 N N . VAL A 1 89 ? 0.315 7.192 -12.849 1.00 81.69 89 VAL A N 1
ATOM 668 C CA . VAL A 1 89 ? 0.545 6.538 -11.546 1.00 81.69 89 VAL A CA 1
ATOM 669 C C . VAL A 1 89 ? 0.271 7.492 -10.377 1.00 81.69 89 VAL A C 1
ATOM 671 O O . VAL A 1 89 ? -0.297 7.088 -9.354 1.00 81.69 89 VAL A O 1
ATOM 674 N N . ASN A 1 90 ? 0.644 8.768 -10.505 1.00 83.31 90 ASN A N 1
ATOM 675 C CA . ASN A 1 90 ? 0.339 9.761 -9.479 1.00 83.31 90 ASN A CA 1
ATOM 676 C C . ASN A 1 90 ? -1.171 10.033 -9.388 1.00 83.31 90 ASN A C 1
ATOM 678 O O . ASN A 1 90 ? -1.746 9.936 -8.303 1.00 83.31 90 ASN A O 1
ATOM 682 N N . SER A 1 91 ? -1.813 10.298 -10.527 1.00 85.62 91 SER A N 1
ATOM 683 C CA . SER A 1 91 ? -3.250 10.584 -10.614 1.00 85.62 91 SER A CA 1
ATOM 684 C C . SER A 1 91 ? -4.095 9.413 -10.117 1.00 85.62 91 SER A C 1
ATOM 686 O O . SER A 1 91 ? -5.017 9.622 -9.334 1.00 85.62 91 SER A O 1
ATOM 688 N N . GLY A 1 92 ? -3.737 8.177 -10.478 1.00 83.81 92 GLY A N 1
ATOM 689 C CA . GLY A 1 92 ? -4.402 6.971 -9.980 1.00 83.81 92 GLY A CA 1
ATOM 690 C C . GLY A 1 92 ? -4.350 6.860 -8.454 1.00 83.81 92 GLY A C 1
ATOM 691 O O . GLY A 1 92 ? -5.349 6.523 -7.823 1.00 83.81 92 GLY A O 1
ATOM 692 N N . GLY A 1 93 ? -3.222 7.236 -7.840 1.00 80.69 93 GLY A N 1
ATOM 693 C CA . GLY A 1 93 ? -3.100 7.292 -6.381 1.00 80.69 93 GLY A CA 1
ATOM 694 C C . GLY A 1 93 ? -4.024 8.328 -5.733 1.00 80.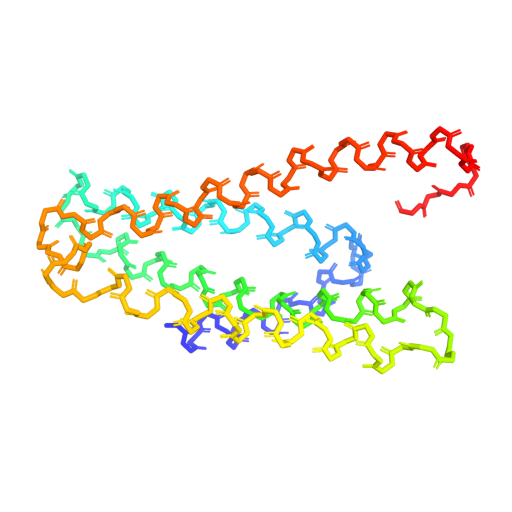69 93 GLY A C 1
ATOM 695 O O . GLY A 1 93 ? -4.637 8.041 -4.708 1.00 80.69 93 GLY A O 1
ATOM 696 N N . VAL A 1 94 ? -4.155 9.513 -6.336 1.00 85.94 94 VAL A N 1
ATOM 697 C CA . VAL A 1 94 ? -5.058 10.565 -5.839 1.00 85.94 94 VAL A CA 1
ATOM 698 C C . VAL A 1 94 ? -6.520 10.144 -5.987 1.00 85.94 94 VAL A C 1
ATOM 700 O O . VAL A 1 94 ? -7.296 10.323 -5.053 1.00 85.94 94 VAL A O 1
ATOM 703 N N . ILE A 1 95 ? -6.887 9.524 -7.112 1.00 87.06 95 ILE A N 1
ATOM 704 C CA . ILE A 1 95 ? -8.239 8.995 -7.342 1.00 87.06 95 ILE A CA 1
ATOM 705 C C . ILE A 1 95 ? -8.570 7.906 -6.314 1.00 87.06 95 ILE A C 1
ATOM 707 O O . ILE A 1 95 ? -9.650 7.931 -5.729 1.00 87.06 95 ILE A O 1
ATOM 711 N N . ALA A 1 96 ? -7.638 6.993 -6.027 1.00 83.69 96 ALA A N 1
ATOM 712 C CA . ALA A 1 96 ? -7.835 5.959 -5.012 1.00 83.69 96 ALA A CA 1
ATOM 713 C C . ALA A 1 96 ? -8.086 6.557 -3.616 1.00 83.69 96 ALA A C 1
ATOM 715 O O . ALA A 1 96 ? -9.004 6.129 -2.919 1.00 83.69 96 ALA A O 1
ATOM 716 N N . VAL A 1 97 ? -7.329 7.589 -3.224 1.00 84.50 97 VAL A N 1
ATOM 717 C CA . VAL A 1 97 ? -7.558 8.313 -1.960 1.00 84.50 97 VAL A CA 1
ATOM 718 C C . VAL A 1 97 ? -8.908 9.030 -1.967 1.00 84.50 97 VAL A C 1
ATOM 720 O O . VAL A 1 97 ? -9.633 8.986 -0.971 1.00 84.50 97 VAL A O 1
ATOM 723 N N . LEU A 1 98 ? -9.276 9.656 -3.084 1.00 87.56 98 LEU A N 1
ATOM 724 C CA . LEU A 1 98 ? -10.551 10.352 -3.230 1.00 87.56 98 LEU A CA 1
ATOM 725 C C . LEU A 1 98 ? -11.743 9.397 -3.082 1.00 87.56 98 LEU A C 1
ATOM 727 O O . LEU A 1 98 ? -12.734 9.766 -2.462 1.00 87.56 98 LEU A O 1
ATOM 731 N N . LEU A 1 99 ? -11.629 8.165 -3.584 1.00 85.75 99 LEU A N 1
ATOM 732 C CA . LEU A 1 99 ? -12.643 7.120 -3.416 1.00 85.75 99 LEU A CA 1
ATOM 733 C C . LEU A 1 99 ? -12.627 6.492 -2.016 1.00 85.75 99 LEU A C 1
ATOM 735 O O . LEU A 1 99 ? -13.686 6.162 -1.488 1.00 85.75 99 LEU A O 1
ATOM 739 N N . ALA A 1 100 ? -11.459 6.355 -1.386 1.00 82.38 100 ALA A N 1
ATOM 740 C CA . ALA A 1 100 ? -11.345 5.797 -0.037 1.00 82.38 100 ALA A CA 1
ATOM 741 C C . ALA A 1 100 ? -11.884 6.748 1.047 1.00 82.38 100 ALA A C 1
ATOM 743 O O . ALA A 1 100 ? -12.495 6.309 2.019 1.00 82.38 100 ALA A O 1
ATOM 744 N N . THR A 1 101 ? -11.705 8.060 0.876 1.00 83.88 101 THR A N 1
ATOM 745 C CA . THR A 1 101 ? -12.112 9.081 1.858 1.00 83.88 101 THR A CA 1
ATOM 746 C C . THR A 1 101 ? -13.605 9.036 2.242 1.00 83.88 101 THR A C 1
ATOM 748 O O . THR A 1 101 ? -13.889 9.029 3.441 1.00 83.88 101 THR A O 1
ATOM 751 N N . PRO A 1 102 ? -14.582 8.964 1.311 1.00 83.19 102 PRO A N 1
ATOM 752 C CA . PRO A 1 102 ? -16.000 8.858 1.670 1.00 83.19 102 PRO A CA 1
ATOM 753 C C . PRO A 1 102 ? -16.359 7.513 2.315 1.00 83.19 102 PRO A C 1
ATOM 755 O O . PRO A 1 102 ? -17.291 7.441 3.113 1.00 83.19 102 PRO A O 1
ATOM 758 N N . VAL A 1 103 ? -15.608 6.450 2.021 1.00 80.38 103 VAL A N 1
ATOM 759 C CA . VAL A 1 103 ? -15.806 5.129 2.637 1.00 80.38 103 VAL A CA 1
ATOM 760 C C . VAL A 1 103 ? -15.394 5.141 4.119 1.00 80.38 103 VAL A C 1
ATOM 762 O O . VAL A 1 103 ? -15.996 4.443 4.936 1.00 80.38 103 VAL A O 1
ATOM 765 N N . CYS A 1 104 ? -14.440 6.000 4.494 1.00 75.88 104 CYS A N 1
ATOM 766 C CA . CYS A 1 104 ? -13.982 6.199 5.874 1.00 75.88 104 CYS A CA 1
ATOM 767 C C . CYS A 1 104 ? -14.954 6.990 6.771 1.00 75.88 104 CYS A C 1
ATOM 769 O O . CYS A 1 104 ? -14.642 7.225 7.938 1.00 75.88 104 CYS A O 1
ATOM 771 N N . VAL A 1 105 ? -16.117 7.419 6.270 1.00 82.81 105 VAL A N 1
ATOM 772 C CA . VAL A 1 105 ? -17.107 8.152 7.076 1.00 82.81 105 VAL A CA 1
ATOM 773 C C . VAL A 1 105 ? -17.629 7.251 8.213 1.00 82.81 105 VAL A C 1
ATOM 775 O O . VAL A 1 105 ? -17.869 6.058 7.987 1.00 82.81 105 VAL A O 1
ATOM 778 N N . PRO A 1 106 ? -17.849 7.787 9.433 1.00 73.12 106 PRO A N 1
ATOM 779 C CA . PRO A 1 106 ? -18.317 7.011 10.592 1.00 73.12 106 PRO A CA 1
ATOM 780 C C . PRO A 1 106 ? -19.665 6.300 10.382 1.00 73.12 106 PRO A C 1
ATOM 782 O O . PRO A 1 106 ? -19.974 5.3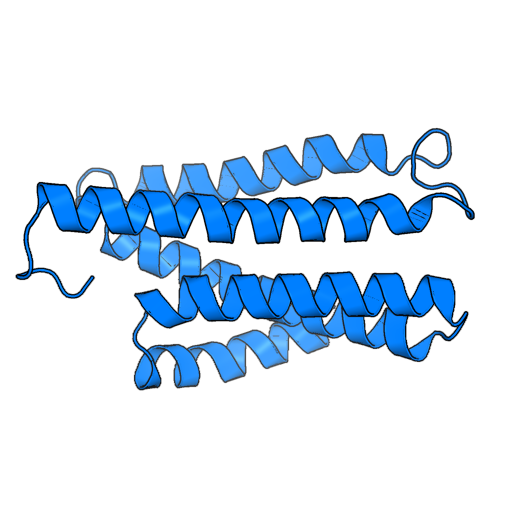56 11.100 1.00 73.12 106 PRO A O 1
ATOM 785 N N . GLY A 1 107 ? -20.452 6.718 9.386 1.00 71.38 107 GLY A N 1
ATOM 786 C CA . GLY A 1 107 ? -21.700 6.062 8.982 1.00 71.38 107 GLY A CA 1
ATOM 787 C C . GLY A 1 107 ? -21.537 4.792 8.132 1.00 71.38 107 GLY A C 1
ATOM 788 O O . GLY A 1 107 ? -22.529 4.107 7.909 1.00 71.38 107 GLY A O 1
ATOM 789 N N . LEU A 1 108 ? -20.329 4.475 7.648 1.00 72.81 108 LEU A N 1
ATOM 790 C CA . LEU A 1 108 ? -20.045 3.315 6.789 1.00 72.81 108 LEU A CA 1
ATOM 791 C C . LEU A 1 108 ? -19.012 2.379 7.434 1.00 72.81 108 LEU A C 1
ATOM 793 O O . LEU A 1 108 ? -19.382 1.404 8.086 1.00 72.81 108 LEU A O 1
ATOM 797 N N . ILE A 1 109 ? -17.717 2.659 7.244 1.00 71.81 109 ILE A N 1
ATOM 798 C CA . ILE A 1 109 ? -16.614 1.782 7.682 1.00 71.81 109 ILE A CA 1
ATOM 799 C C . ILE A 1 109 ? -15.837 2.388 8.861 1.00 71.81 109 ILE A C 1
ATOM 801 O O . ILE A 1 109 ? -15.216 1.657 9.629 1.00 71.81 109 ILE A O 1
ATOM 805 N N . GLY A 1 110 ? -15.938 3.702 9.086 1.00 67.44 110 GLY A N 1
ATOM 806 C CA . GLY A 1 110 ? -15.243 4.412 10.168 1.00 67.44 110 GLY A CA 1
ATOM 807 C C . GLY A 1 110 ? -15.831 4.235 11.577 1.00 67.44 110 GLY A C 1
ATOM 808 O O . GLY A 1 110 ? -15.562 5.062 12.439 1.00 67.44 110 GLY A O 1
ATOM 809 N N . SER A 1 111 ? -16.667 3.221 11.814 1.00 75.44 111 SER A N 1
ATOM 810 C CA . SER A 1 111 ? -17.246 2.933 13.137 1.00 75.44 111 SER A CA 1
ATOM 811 C C . SER A 1 111 ? -16.278 2.107 14.002 1.00 75.44 111 SER A C 1
ATOM 813 O O . SER A 1 111 ? -15.484 1.331 13.465 1.00 75.44 111 SER A O 1
ATOM 815 N N . ASP A 1 112 ? -16.370 2.207 15.335 1.00 69.38 112 ASP A N 1
ATOM 816 C CA . ASP A 1 112 ? -15.450 1.570 16.302 1.00 69.38 112 ASP A CA 1
ATOM 817 C C . ASP A 1 112 ? -15.273 0.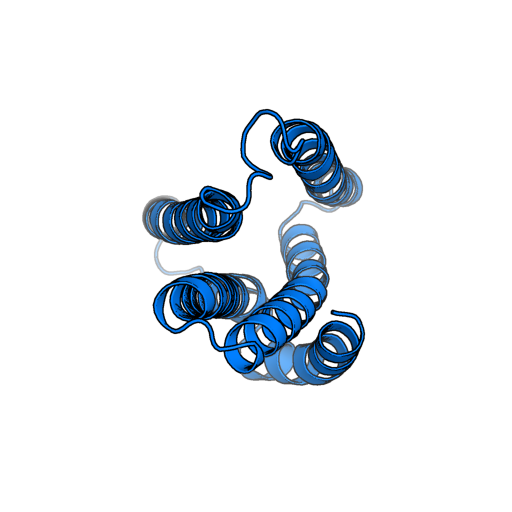051 16.113 1.00 69.38 112 ASP A C 1
ATOM 819 O O . ASP A 1 112 ? -14.217 -0.502 16.421 1.00 69.38 112 ASP A O 1
ATOM 823 N N . ARG A 1 113 ? -16.285 -0.646 15.575 1.00 68.25 113 ARG A N 1
ATOM 824 C CA . ARG A 1 113 ? -16.212 -2.096 15.299 1.00 68.25 113 ARG A CA 1
ATOM 825 C C . ARG A 1 113 ? -15.676 -2.443 13.908 1.00 68.25 113 ARG A C 1
ATOM 827 O O . ARG A 1 113 ? -15.206 -3.561 13.720 1.00 68.25 113 ARG A O 1
ATOM 834 N N . ASN A 1 114 ? -15.731 -1.516 12.951 1.00 76.06 114 ASN A N 1
ATOM 835 C CA . ASN A 1 114 ? -15.478 -1.793 11.531 1.00 76.06 114 ASN A CA 1
ATOM 836 C C . ASN A 1 114 ? -14.184 -1.163 10.995 1.00 76.06 114 ASN A C 1
ATOM 838 O O . ASN A 1 114 ? -13.792 -1.471 9.868 1.00 76.06 114 ASN A O 1
ATOM 842 N N . TRP A 1 115 ? -13.479 -0.361 11.801 1.00 75.12 115 TRP A N 1
ATOM 843 C CA . TRP A 1 115 ? -12.232 0.313 11.410 1.00 75.12 115 TRP A CA 1
ATOM 844 C C . TRP A 1 115 ? -11.181 -0.648 10.815 1.00 75.12 115 TRP A C 1
ATOM 846 O O . TRP A 1 115 ? -10.463 -0.285 9.889 1.00 75.12 115 TRP A O 1
ATOM 856 N N . PHE A 1 116 ? -11.140 -1.898 11.286 1.00 76.19 116 PHE A N 1
ATOM 857 C CA . PHE A 1 116 ? -10.233 -2.954 10.823 1.00 76.19 116 PHE A CA 1
ATOM 858 C C . PHE A 1 116 ? -10.384 -3.318 9.335 1.00 76.19 116 PHE A C 1
ATOM 860 O O . PHE A 1 116 ? -9.437 -3.795 8.708 1.00 76.19 116 PHE A O 1
ATOM 867 N N . ILE A 1 117 ? -11.558 -3.088 8.743 1.00 76.19 117 ILE A N 1
ATOM 868 C CA . ILE A 1 117 ? -11.835 -3.429 7.340 1.00 76.19 117 ILE A CA 1
ATOM 869 C C . ILE A 1 117 ? -10.967 -2.585 6.391 1.00 76.19 117 ILE A C 1
ATOM 871 O O . ILE A 1 117 ? -10.589 -3.049 5.315 1.00 76.19 117 ILE A O 1
ATOM 875 N N . LEU A 1 118 ? -10.580 -1.374 6.798 1.00 77.31 118 LEU A N 1
ATOM 876 C CA . LEU A 1 118 ? -9.708 -0.490 6.019 1.00 77.31 118 LEU A CA 1
ATOM 877 C C . LEU A 1 118 ? -8.300 -1.085 5.824 1.00 77.31 118 LEU A C 1
ATOM 879 O O . LEU A 1 118 ? -7.906 -1.304 4.678 1.00 77.31 118 LEU A O 1
ATOM 883 N N . PRO A 1 119 ? -7.538 -1.423 6.882 1.00 76.06 119 PRO A N 1
ATOM 884 C CA . PRO A 1 119 ? -6.253 -2.087 6.705 1.00 76.06 119 PRO A CA 1
ATOM 885 C C . PRO A 1 119 ? -6.390 -3.478 6.075 1.00 76.06 119 PRO A C 1
ATOM 887 O O . PRO A 1 119 ? -5.513 -3.848 5.295 1.00 76.06 119 PRO A O 1
ATOM 890 N N . ALA A 1 120 ? -7.476 -4.217 6.330 1.00 75.81 120 ALA A N 1
ATOM 891 C CA . ALA A 1 120 ? -7.705 -5.526 5.711 1.00 75.81 120 ALA A CA 1
ATOM 892 C C . ALA A 1 120 ? -7.883 -5.431 4.184 1.00 75.81 120 ALA A C 1
ATOM 894 O O . ALA A 1 120 ? -7.229 -6.159 3.443 1.00 75.81 120 ALA A O 1
ATOM 895 N N . THR A 1 121 ? -8.704 -4.496 3.696 1.00 76.75 121 THR A N 1
ATOM 896 C CA . THR A 1 121 ? -8.876 -4.263 2.249 1.00 76.75 121 THR A CA 1
ATOM 897 C C . THR A 1 121 ? -7.583 -3.778 1.596 1.00 76.75 121 THR A C 1
ATOM 899 O O . THR A 1 121 ? -7.229 -4.269 0.527 1.00 76.75 121 THR A O 1
ATOM 902 N N . CYS A 1 122 ? -6.812 -2.913 2.262 1.00 75.62 122 CYS A N 1
ATOM 903 C CA . CYS A 1 122 ? -5.471 -2.539 1.803 1.00 75.62 122 CYS A CA 1
ATOM 904 C C . CYS A 1 122 ? -4.524 -3.747 1.701 1.00 75.62 122 CYS A C 1
ATOM 906 O O . CYS A 1 122 ? -3.767 -3.848 0.737 1.00 75.62 122 CYS A O 1
ATOM 908 N N . GLY A 1 123 ? -4.577 -4.670 2.666 1.00 75.00 123 GLY A N 1
ATOM 909 C CA . GLY A 1 123 ? -3.797 -5.909 2.642 1.00 75.00 123 GLY A CA 1
ATOM 910 C C . GLY A 1 123 ? -4.197 -6.831 1.491 1.00 75.00 123 GLY A C 1
ATOM 911 O O . GLY A 1 123 ? -3.329 -7.336 0.785 1.00 75.00 123 GLY A O 1
ATOM 912 N N . VAL A 1 124 ? -5.502 -6.988 1.242 1.00 77.56 124 VAL A N 1
ATOM 913 C CA . VAL A 1 124 ? -6.025 -7.784 0.119 1.00 77.56 124 VAL A CA 1
ATOM 914 C C . VAL A 1 124 ? -5.608 -7.190 -1.223 1.00 77.56 124 VAL A C 1
ATOM 916 O O . VAL A 1 124 ? -5.177 -7.931 -2.097 1.00 77.56 124 VAL A O 1
ATOM 919 N N . VAL A 1 125 ? -5.678 -5.867 -1.389 1.00 78.50 125 VAL A N 1
ATOM 920 C CA . VAL A 1 125 ? -5.220 -5.205 -2.622 1.00 78.50 125 VAL A CA 1
ATOM 921 C C . VAL A 1 125 ? -3.715 -5.395 -2.822 1.00 78.50 125 VAL A C 1
ATOM 923 O O . VAL A 1 125 ? -3.284 -5.655 -3.942 1.00 78.50 125 VAL A O 1
ATOM 926 N N . ALA A 1 126 ? -2.914 -5.314 -1.754 1.00 71.94 126 ALA A N 1
ATOM 927 C CA . ALA A 1 126 ? -1.476 -5.568 -1.832 1.00 71.94 126 ALA A CA 1
ATOM 928 C C . ALA A 1 126 ? -1.163 -7.025 -2.215 1.00 71.94 126 ALA A C 1
ATOM 930 O O . ALA A 1 126 ? -0.312 -7.258 -3.067 1.00 71.94 126 ALA A O 1
ATOM 931 N N . ALA A 1 127 ? -1.885 -7.993 -1.646 1.00 72.38 127 ALA A N 1
ATOM 932 C CA . ALA A 1 127 ? -1.733 -9.409 -1.983 1.00 72.38 127 ALA A CA 1
ATOM 933 C C . ALA A 1 127 ? -2.226 -9.736 -3.404 1.00 72.38 127 ALA A C 1
ATOM 935 O O . ALA A 1 127 ? -1.611 -10.529 -4.110 1.00 72.38 127 ALA A O 1
ATOM 936 N N . ALA A 1 128 ? -3.313 -9.102 -3.851 1.00 73.00 128 ALA A N 1
ATOM 937 C CA . ALA A 1 128 ? -3.812 -9.251 -5.214 1.00 73.00 128 ALA A CA 1
ATOM 938 C C . ALA A 1 128 ? -2.835 -8.666 -6.242 1.00 73.00 128 ALA A C 1
ATOM 940 O O . ALA A 1 128 ? -2.674 -9.236 -7.316 1.00 73.00 128 ALA A O 1
ATOM 941 N N . HIS A 1 129 ? -2.165 -7.556 -5.913 1.00 70.00 129 HIS A N 1
ATOM 942 C CA . HIS A 1 129 ? -1.120 -6.985 -6.762 1.00 70.00 129 HIS A CA 1
ATOM 943 C C . HIS A 1 129 ? 0.064 -7.946 -6.920 1.00 70.00 129 HIS A C 1
ATOM 945 O O . HIS A 1 129 ? 0.513 -8.154 -8.039 1.00 70.00 129 HIS A O 1
ATOM 951 N N . ASP A 1 130 ? 0.507 -8.574 -5.828 1.00 68.19 130 ASP A N 1
ATOM 952 C CA . ASP A 1 130 ? 1.584 -9.573 -5.830 1.00 68.19 130 ASP A CA 1
ATOM 953 C C . ASP A 1 130 ? 1.243 -10.770 -6.747 1.00 68.19 130 ASP A C 1
ATOM 955 O O . ASP A 1 130 ? 1.999 -11.098 -7.658 1.00 68.19 130 ASP A O 1
ATOM 959 N N . HIS A 1 131 ? 0.031 -11.330 -6.614 1.00 63.84 131 HIS A N 1
ATOM 960 C CA . HIS A 1 131 ? -0.429 -12.461 -7.434 1.00 63.84 131 HIS A CA 1
ATOM 961 C C . HIS A 1 131 ? -0.561 -12.119 -8.928 1.00 63.84 131 HIS A C 1
ATOM 963 O O . HIS A 1 131 ? -0.149 -12.886 -9.798 1.00 63.84 131 HIS A O 1
ATOM 969 N N . ASN A 1 132 ? -1.145 -10.961 -9.254 1.00 65.25 132 ASN A N 1
ATOM 970 C CA . ASN A 1 132 ? -1.321 -10.542 -10.647 1.00 65.25 132 ASN A CA 1
ATOM 971 C C . ASN A 1 132 ? 0.030 -10.200 -11.307 1.00 65.25 132 ASN A C 1
ATOM 973 O O . ASN A 1 132 ? 0.173 -10.291 -12.528 1.00 65.25 132 ASN A O 1
ATOM 977 N N . GLU A 1 133 ? 1.031 -9.811 -10.512 1.00 63.69 133 GLU A N 1
ATOM 978 C CA . GLU A 1 133 ? 2.394 -9.584 -10.989 1.00 63.69 133 GLU A CA 1
ATOM 979 C C . GLU A 1 133 ? 3.164 -10.877 -11.254 1.00 63.69 133 GLU A C 1
ATOM 981 O O . GLU A 1 133 ? 3.925 -10.914 -12.223 1.00 63.69 133 GLU A O 1
ATOM 986 N N . ASP A 1 134 ? 2.949 -11.942 -10.481 1.00 63.38 134 ASP A N 1
ATOM 987 C CA . ASP A 1 134 ? 3.515 -13.262 -10.788 1.00 63.38 134 ASP A CA 1
ATOM 988 C C . ASP A 1 134 ? 3.011 -13.783 -12.141 1.00 63.38 134 ASP A C 1
ATOM 990 O O . ASP A 1 134 ? 3.795 -14.261 -12.971 1.00 63.38 134 ASP A O 1
ATOM 994 N N . GLU A 1 135 ? 1.719 -13.596 -12.420 1.00 62.44 135 GLU A N 1
ATOM 995 C CA . GLU A 1 135 ? 1.121 -13.922 -13.717 1.00 62.44 135 GLU A CA 1
ATOM 996 C C . GLU A 1 135 ? 1.673 -13.036 -14.846 1.00 62.44 135 GLU A C 1
ATOM 998 O O . GLU A 1 135 ? 2.040 -13.537 -15.915 1.00 62.44 135 GLU A O 1
ATOM 1003 N N . ALA A 1 136 ? 1.817 -11.728 -14.612 1.00 60.41 136 ALA A N 1
ATOM 1004 C CA . ALA A 1 136 ? 2.408 -10.814 -15.589 1.00 60.41 136 ALA A CA 1
ATOM 1005 C C . ALA A 1 136 ? 3.893 -11.128 -15.860 1.00 60.41 136 ALA A C 1
ATOM 1007 O O . ALA A 1 136 ? 4.350 -11.052 -17.005 1.00 60.41 136 ALA A O 1
ATOM 1008 N N . ARG A 1 137 ? 4.655 -11.533 -14.834 1.00 60.84 137 ARG A N 1
ATOM 1009 C CA . ARG A 1 137 ? 6.044 -12.001 -14.967 1.00 60.84 137 ARG A CA 1
ATOM 1010 C C . ARG A 1 137 ? 6.122 -13.294 -15.773 1.00 60.84 137 ARG A C 1
ATOM 1012 O O . ARG A 1 137 ? 7.015 -13.413 -16.615 1.00 60.84 137 ARG A O 1
ATOM 1019 N N . ALA A 1 138 ? 5.200 -14.232 -15.560 1.00 64.38 138 ALA A N 1
ATOM 1020 C CA . ALA A 1 138 ? 5.119 -15.463 -16.344 1.00 64.38 138 ALA A CA 1
ATOM 1021 C C . ALA A 1 138 ? 4.803 -15.172 -17.822 1.00 64.38 138 ALA A C 1
ATOM 1023 O O . ALA A 1 138 ? 5.460 -15.716 -18.713 1.00 64.38 138 ALA A O 1
ATOM 1024 N N . ALA A 1 139 ? 3.875 -14.247 -18.089 1.00 60.66 139 ALA A N 1
ATOM 1025 C CA . ALA A 1 139 ? 3.520 -13.825 -19.443 1.00 60.66 139 ALA A CA 1
ATOM 1026 C C . ALA A 1 139 ? 4.668 -13.086 -20.160 1.00 60.66 139 ALA A C 1
ATOM 1028 O O . ALA A 1 139 ? 4.934 -13.346 -21.335 1.00 60.66 139 ALA A O 1
ATOM 1029 N N . LEU A 1 140 ? 5.401 -12.211 -19.464 1.00 57.34 140 LEU A N 1
ATOM 1030 C CA . LEU A 1 140 ? 6.564 -11.515 -20.031 1.00 57.34 140 LEU A CA 1
ATOM 1031 C C . LEU A 1 140 ? 7.729 -12.471 -20.321 1.00 57.34 140 LEU A C 1
ATOM 1033 O O . LEU A 1 140 ? 8.341 -12.367 -21.385 1.00 57.34 140 LEU A O 1
ATOM 1037 N N . LYS A 1 141 ? 7.997 -13.444 -19.437 1.00 61.28 141 LYS A N 1
ATOM 1038 C CA . LYS A 1 141 ? 8.983 -14.512 -19.694 1.00 61.28 141 LYS A CA 1
ATOM 1039 C C . LYS A 1 141 ? 8.610 -15.364 -20.910 1.00 61.28 141 LYS A C 1
ATOM 1041 O O . LYS A 1 141 ? 9.499 -15.779 -21.651 1.00 61.28 141 LYS A O 1
ATOM 1046 N N . PHE A 1 142 ? 7.315 -15.590 -21.131 1.00 62.81 142 PHE A N 1
ATOM 1047 C CA . PHE A 1 142 ? 6.811 -16.306 -22.301 1.00 62.81 142 PHE A CA 1
ATOM 1048 C C . PHE A 1 142 ? 6.989 -15.507 -23.605 1.00 62.81 142 PHE A C 1
ATOM 1050 O O . PHE A 1 142 ? 7.400 -16.077 -24.612 1.00 62.81 142 PHE A O 1
ATOM 1057 N N . TYR A 1 143 ? 6.732 -14.194 -23.591 1.00 55.62 143 TYR A N 1
ATOM 1058 C CA . TYR A 1 143 ? 6.815 -13.346 -24.790 1.00 55.62 143 TYR A CA 1
ATOM 1059 C C . TYR A 1 143 ? 8.240 -12.937 -25.192 1.00 55.62 143 TYR A C 1
ATOM 1061 O O . TYR A 1 143 ? 8.520 -12.837 -26.385 1.00 55.62 143 TYR A O 1
ATOM 1069 N N . TYR A 1 144 ? 9.135 -12.685 -24.232 1.00 58.03 144 TYR A N 1
ATOM 1070 C CA . TYR A 1 144 ? 10.483 -12.160 -24.508 1.00 58.03 144 TYR A CA 1
ATOM 1071 C C . TYR A 1 144 ? 11.610 -13.204 -24.417 1.00 58.03 144 TYR A C 1
ATOM 1073 O O . TYR A 1 144 ? 12.743 -12.916 -24.809 1.00 58.03 144 TYR A O 1
ATOM 1081 N N . GLY A 1 145 ? 11.319 -14.426 -23.953 1.00 54.44 145 GLY A N 1
ATOM 1082 C CA . GLY A 1 145 ? 12.320 -15.479 -23.764 1.00 54.44 145 GLY A CA 1
ATOM 1083 C C . GLY A 1 145 ? 13.358 -15.154 -22.677 1.00 54.44 145 GLY A C 1
ATOM 1084 O O . GLY A 1 145 ? 13.429 -14.046 -22.153 1.00 54.44 145 GLY A O 1
ATOM 1085 N N . ASN A 1 146 ? 14.191 -16.141 -22.332 1.00 53.25 146 ASN A N 1
ATOM 1086 C CA . ASN A 1 146 ? 15.122 -16.146 -21.186 1.00 53.25 146 ASN A CA 1
ATOM 1087 C C . ASN A 1 146 ? 16.267 -15.097 -21.230 1.00 53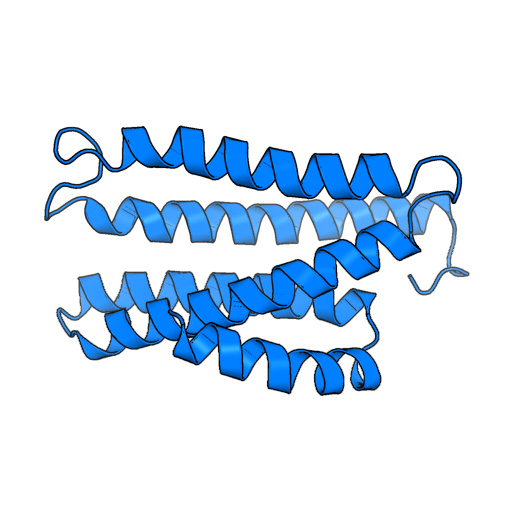.25 146 ASN A C 1
ATOM 1089 O O . ASN A 1 146 ? 17.226 -15.221 -20.478 1.00 53.25 146 ASN A O 1
ATOM 1093 N N . ASN A 1 147 ? 16.211 -14.099 -22.119 1.00 46.97 147 ASN A N 1
ATOM 1094 C CA . ASN A 1 147 ? 17.261 -13.087 -22.317 1.00 46.97 147 ASN A CA 1
ATOM 1095 C C . ASN A 1 147 ? 16.968 -11.736 -21.651 1.00 46.97 147 ASN A C 1
ATOM 1097 O O . ASN A 1 147 ? 17.753 -10.804 -21.799 1.00 46.97 147 ASN A O 1
ATOM 1101 N N . TYR A 1 148 ? 15.867 -11.622 -20.914 1.00 45.31 148 TYR A N 1
ATOM 1102 C CA . TYR A 1 148 ? 15.581 -10.440 -20.117 1.00 45.31 148 TYR A CA 1
ATOM 1103 C C . TYR A 1 148 ? 15.465 -10.838 -18.648 1.00 45.31 148 TYR A C 1
ATOM 1105 O O . TYR A 1 148 ? 14.402 -11.252 -18.182 1.00 45.31 148 TYR A O 1
ATOM 1113 N N . ASP A 1 149 ? 16.576 -10.686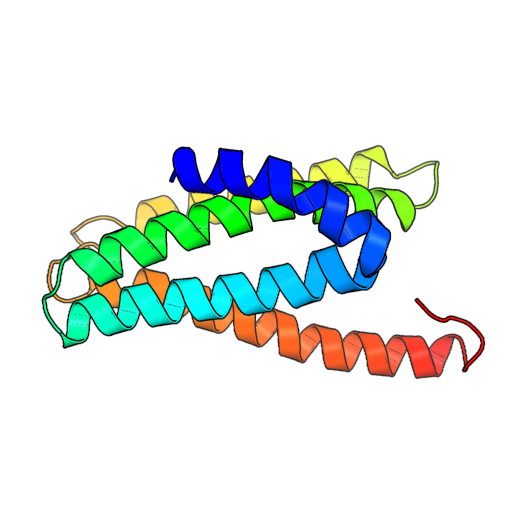 -17.921 1.00 44.78 149 ASP A N 1
ATOM 1114 C CA . ASP A 1 149 ? 16.539 -10.412 -16.483 1.00 44.78 149 ASP A CA 1
ATOM 1115 C C . ASP A 1 149 ? 15.987 -8.998 -16.335 1.00 44.78 149 ASP A C 1
ATOM 1117 O O . ASP A 1 149 ? 16.702 -8.002 -16.225 1.00 44.78 149 ASP A O 1
ATOM 1121 N N . ILE A 1 150 ? 14.670 -8.913 -16.479 1.00 47.75 150 ILE A N 1
ATOM 1122 C CA . ILE A 1 150 ? 13.931 -7.805 -15.924 1.00 47.75 150 ILE A CA 1
ATOM 1123 C C . ILE A 1 150 ? 13.932 -8.093 -14.421 1.00 47.75 150 ILE A C 1
ATOM 1125 O O . ILE A 1 150 ? 13.389 -9.146 -14.001 1.00 47.75 150 ILE A O 1
#

InterPro domains:
  IPR005828 Major facilitator, sugar transporter-like [PF00083] (1-126)
  IPR020846 Major facilitator superfamily domain [PS50850] (1-150)
  IPR036259 MFS transporter superfamily [G3DSA:1.20.1250.20] (1-149)
  IPR036259 MFS transporter superfamily [SSF103473] (2-128)
  IPR045263 Glucose transporter GLUT [PTHR23503] (2-127)

Secondary structure (DSSP, 8-state):
-HHHHHHHHHHHHHHHHHH-HHHIIIIIHHHHHHHHHHHHHHHHHHT-HHHHHHHHHHHHHHHHHHHHHHHHHHHHS-GGGHHHHHHHHHHHHHHHHHHHHHHTSTTTT-STTTTTHHHHHHHHHHHHHHHHHHHHHHHHHHHH-TT---